Protein AF-A0A7J5VPF5-F1 (afdb_monomer_lite)

Sequence (87 aa):
MARITVEDCLEQIGDDNRFNLIHLAVARIKQHRQGEPFLVEANNKEIVLTLREIAAGKVTFANIKSLRDHSRKEGREADPAEQEVVA

Radius of gyration: 18.2 Å; chains: 1; bounding box: 53×37×46 Å

Secondary structure (DSSP, 8-state):
-PPP-HHHHHHHHSS--HHHHHHHHHHHHHHHHTTPPPSS--SS-HHHHHHHHHHTTSS-TTTTTGGGSGGGTTTS-----------

Structure (mmCIF, N/CA/C/O backbone):
data_AF-A0A7J5VPF5-F1
#
_entry.id   AF-A0A7J5VPF5-F1
#
loop_
_atom_site.group_PDB
_atom_site.id
_atom_site.type_symbol
_atom_site.label_atom_id
_atom_site.label_alt_id
_atom_site.label_comp_id
_atom_site.label_asym_id
_atom_site.label_entity_id
_atom_site.label_seq_id
_atom_site.pdbx_PDB_ins_code
_atom_site.Cartn_x
_atom_site.Cartn_y
_atom_site.Cartn_z
_atom_site.occupancy
_atom_site.B_iso_or_equiv
_atom_site.auth_seq_id
_atom_site.auth_comp_id
_atom_site.auth_asym_id
_atom_site.auth_atom_id
_atom_site.pdbx_PDB_model_num
ATOM 1 N N . MET A 1 1 ? 2.853 -18.285 11.716 1.00 54.53 1 MET A N 1
ATOM 2 C CA . MET A 1 1 ? 3.216 -16.949 11.190 1.00 54.53 1 MET A CA 1
ATOM 3 C C . MET A 1 1 ? 3.769 -17.132 9.790 1.00 54.53 1 MET A C 1
ATOM 5 O O . MET A 1 1 ? 4.810 -17.759 9.660 1.00 54.53 1 MET A O 1
ATOM 9 N N . ALA A 1 2 ? 3.086 -16.645 8.753 1.00 57.72 2 ALA A N 1
ATOM 10 C CA . ALA A 1 2 ? 3.665 -16.655 7.412 1.00 57.72 2 ALA A CA 1
ATOM 11 C C . ALA A 1 2 ? 4.874 -15.708 7.380 1.00 57.72 2 ALA A C 1
ATOM 13 O O . ALA A 1 2 ? 4.766 -14.558 7.821 1.00 57.72 2 ALA A O 1
ATOM 14 N N . ARG A 1 3 ? 6.019 -16.207 6.916 1.00 77.56 3 ARG A N 1
ATOM 15 C CA . ARG A 1 3 ? 7.215 -15.405 6.645 1.00 77.56 3 ARG A CA 1
ATOM 16 C C . ARG A 1 3 ? 6.892 -14.489 5.462 1.00 77.56 3 ARG A C 1
ATOM 18 O O . ARG A 1 3 ? 6.420 -14.990 4.454 1.00 77.56 3 ARG A O 1
ATOM 25 N N . ILE A 1 4 ? 7.088 -13.183 5.625 1.00 85.38 4 ILE A N 1
ATOM 26 C CA . ILE A 1 4 ? 7.002 -12.195 4.542 1.00 85.38 4 ILE A CA 1
ATOM 27 C C . ILE A 1 4 ? 8.421 -11.826 4.124 1.00 85.38 4 ILE A C 1
ATOM 29 O O . ILE A 1 4 ? 9.298 -11.709 4.988 1.00 85.38 4 ILE A O 1
ATOM 33 N N . THR A 1 5 ? 8.648 -11.687 2.826 1.00 90.25 5 THR A N 1
ATOM 34 C CA . THR A 1 5 ? 9.940 -11.324 2.249 1.00 90.25 5 THR A CA 1
ATOM 35 C C . THR A 1 5 ? 9.896 -9.921 1.639 1.00 90.25 5 THR A C 1
ATOM 37 O O . THR A 1 5 ? 8.833 -9.307 1.518 1.00 90.25 5 THR A O 1
ATOM 40 N N . VAL A 1 6 ? 11.066 -9.354 1.335 1.00 88.81 6 VAL A N 1
ATOM 41 C CA . VAL A 1 6 ? 11.136 -8.028 0.695 1.00 88.81 6 VAL A CA 1
ATOM 42 C C . VAL A 1 6 ? 10.725 -8.147 -0.770 1.00 88.81 6 VAL A C 1
ATOM 44 O O . VAL A 1 6 ? 10.108 -7.238 -1.314 1.00 88.81 6 VAL A O 1
ATOM 47 N N . GLU A 1 7 ? 11.028 -9.290 -1.369 1.00 89.50 7 GLU A N 1
ATOM 48 C CA . GLU A 1 7 ? 10.681 -9.691 -2.721 1.00 89.50 7 GLU A CA 1
ATOM 49 C C . GLU A 1 7 ? 9.159 -9.639 -2.924 1.00 89.50 7 GLU A C 1
ATOM 51 O O . GLU A 1 7 ? 8.708 -8.958 -3.841 1.00 89.50 7 GLU A O 1
ATOM 56 N N . ASP A 1 8 ? 8.372 -10.178 -1.980 1.00 90.56 8 ASP A N 1
ATOM 57 C CA . ASP A 1 8 ? 6.897 -10.117 -2.012 1.00 90.56 8 ASP A CA 1
ATOM 58 C C . ASP A 1 8 ? 6.367 -8.670 -2.097 1.00 90.56 8 ASP A C 1
ATOM 60 O O . ASP A 1 8 ? 5.323 -8.389 -2.684 1.00 90.56 8 ASP A O 1
ATOM 64 N N . CYS A 1 9 ? 7.079 -7.721 -1.479 1.00 91.31 9 CYS A N 1
ATOM 65 C CA . CYS A 1 9 ? 6.702 -6.309 -1.500 1.00 91.31 9 CYS A CA 1
ATOM 66 C C . CYS A 1 9 ? 7.135 -5.614 -2.799 1.00 91.31 9 CYS A C 1
ATOM 68 O O . CYS A 1 9 ? 6.470 -4.682 -3.248 1.00 91.31 9 CYS A O 1
ATOM 70 N N . LEU A 1 10 ? 8.268 -6.026 -3.376 1.00 90.81 10 LEU A N 1
ATOM 71 C CA . LEU A 1 10 ? 8.801 -5.461 -4.616 1.00 90.81 10 LEU A CA 1
ATOM 72 C C . LEU A 1 10 ? 7.984 -5.898 -5.833 1.00 90.81 10 LEU A C 1
ATOM 74 O O . LEU A 1 10 ? 7.733 -5.062 -6.700 1.00 90.81 10 LEU A O 1
ATOM 78 N N . GLU A 1 11 ? 7.487 -7.139 -5.848 1.00 89.06 11 GLU A N 1
ATOM 79 C CA . GLU A 1 11 ? 6.575 -7.641 -6.887 1.00 89.06 11 GLU A CA 1
ATOM 80 C C . GLU A 1 11 ? 5.328 -6.756 -7.037 1.00 89.06 11 GLU A C 1
ATOM 82 O O . GLU A 1 11 ? 4.871 -6.503 -8.148 1.00 89.06 11 GLU A O 1
ATOM 87 N N . GLN A 1 12 ? 4.813 -6.213 -5.929 1.00 88.31 12 GLN A N 1
ATOM 88 C CA . GLN A 1 12 ? 3.645 -5.323 -5.936 1.00 88.31 12 GLN A CA 1
ATOM 89 C C . GLN A 1 12 ? 3.958 -3.898 -6.407 1.00 88.31 12 GLN A C 1
ATOM 91 O O . GLN A 1 12 ? 3.058 -3.165 -6.817 1.00 88.31 12 GLN A O 1
ATOM 96 N N . ILE A 1 13 ? 5.221 -3.478 -6.334 1.00 84.81 13 ILE A N 1
ATOM 97 C CA . ILE A 1 13 ? 5.658 -2.146 -6.770 1.00 84.81 13 ILE A CA 1
ATOM 98 C C . ILE A 1 13 ? 6.043 -2.155 -8.254 1.00 84.81 13 ILE A C 1
ATOM 100 O O . ILE A 1 13 ? 5.877 -1.134 -8.913 1.00 84.81 13 ILE A O 1
ATOM 104 N N . GLY A 1 14 ? 6.511 -3.289 -8.785 1.00 78.50 14 GLY A N 1
ATOM 105 C CA . GLY A 1 14 ? 6.707 -3.517 -10.223 1.00 78.50 14 GLY A CA 1
ATOM 106 C C . GLY A 1 14 ? 8.030 -3.020 -10.820 1.00 78.50 14 GLY A C 1
ATOM 107 O O . GLY A 1 14 ? 8.330 -3.367 -11.957 1.00 78.50 14 GLY A O 1
ATOM 108 N N . ASP A 1 15 ? 8.842 -2.270 -10.065 1.00 74.06 15 ASP A N 1
ATOM 109 C CA . ASP A 1 15 ? 10.054 -1.606 -10.587 1.00 74.06 15 ASP A CA 1
ATOM 110 C C . ASP A 1 15 ? 11.378 -2.114 -9.972 1.00 74.06 15 ASP A C 1
ATOM 112 O O . ASP A 1 15 ? 12.417 -1.477 -10.153 1.00 74.06 15 ASP A O 1
ATOM 116 N N . ASP A 1 16 ? 11.352 -3.159 -9.129 1.00 76.31 16 ASP A N 1
ATOM 117 C CA . ASP A 1 16 ? 12.477 -3.604 -8.267 1.00 76.31 16 ASP A CA 1
ATOM 118 C C . ASP A 1 16 ? 13.118 -2.487 -7.408 1.00 76.31 16 ASP A C 1
ATOM 120 O O . ASP A 1 16 ? 14.151 -2.655 -6.745 1.00 76.31 16 ASP A O 1
ATOM 124 N N . ASN A 1 17 ? 12.481 -1.316 -7.371 1.00 87.38 17 ASN A N 1
ATOM 125 C CA . ASN A 1 17 ? 13.017 -0.126 -6.751 1.00 87.38 17 ASN A CA 1
ATOM 126 C C . ASN A 1 17 ? 12.742 -0.145 -5.246 1.00 87.38 17 ASN A C 1
ATOM 128 O O . ASN A 1 17 ? 11.676 0.232 -4.751 1.00 87.38 17 ASN A O 1
ATOM 132 N N . ARG A 1 18 ? 13.771 -0.531 -4.493 1.00 89.81 18 ARG A N 1
ATOM 133 C CA . ARG A 1 18 ? 13.743 -0.594 -3.026 1.00 89.81 18 ARG A CA 1
ATOM 134 C C . ARG A 1 18 ? 13.490 0.763 -2.369 1.00 89.81 18 ARG A C 1
ATOM 136 O O . ARG A 1 18 ? 12.916 0.807 -1.284 1.00 89.81 18 ARG A O 1
ATOM 143 N N . PHE A 1 19 ? 13.870 1.872 -3.006 1.00 92.12 19 PHE A N 1
ATOM 144 C CA . PHE A 1 19 ? 13.587 3.204 -2.468 1.00 92.12 19 PHE A CA 1
ATOM 145 C C . PHE A 1 19 ? 12.095 3.515 -2.515 1.00 92.12 19 PHE A C 1
ATOM 147 O O . PHE A 1 19 ? 11.553 4.041 -1.544 1.00 92.12 19 PHE A O 1
ATOM 154 N N . ASN A 1 20 ? 11.413 3.118 -3.591 1.00 91.69 20 ASN A N 1
ATOM 155 C CA . ASN A 1 20 ? 9.964 3.257 -3.693 1.00 91.69 20 ASN A CA 1
ATOM 156 C C . ASN A 1 20 ? 9.268 2.473 -2.569 1.00 91.69 20 ASN A C 1
ATOM 158 O O . ASN A 1 20 ? 8.408 3.021 -1.881 1.00 91.69 20 ASN A O 1
ATOM 162 N N . LEU A 1 21 ? 9.712 1.246 -2.281 1.00 92.50 21 LEU A N 1
ATOM 163 C CA . LEU A 1 21 ? 9.195 0.479 -1.141 1.00 92.50 21 LEU A CA 1
ATOM 164 C C . LEU A 1 21 ? 9.348 1.232 0.187 1.00 92.50 21 LEU A C 1
ATOM 166 O O . LEU A 1 21 ? 8.391 1.337 0.956 1.00 92.50 21 LEU A O 1
ATOM 170 N N . ILE A 1 22 ? 10.529 1.802 0.441 1.00 93.56 22 ILE A N 1
ATOM 171 C CA . ILE A 1 22 ? 10.794 2.575 1.661 1.00 93.56 22 ILE A CA 1
ATOM 172 C C . ILE A 1 22 ? 9.869 3.797 1.738 1.00 93.56 22 ILE A C 1
ATOM 174 O O . ILE A 1 22 ? 9.262 4.043 2.782 1.00 93.56 22 ILE A O 1
ATOM 178 N N . HIS A 1 23 ? 9.720 4.550 0.647 1.00 93.31 23 HIS A N 1
ATOM 179 C CA . HIS A 1 23 ? 8.859 5.732 0.615 1.00 93.31 23 HIS A CA 1
ATOM 180 C C . HIS A 1 23 ? 7.384 5.390 0.855 1.00 93.31 23 HIS A C 1
ATOM 182 O O . HIS A 1 23 ? 6.724 6.085 1.634 1.00 93.31 23 HIS A O 1
ATOM 188 N N . LEU A 1 24 ? 6.884 4.311 0.247 1.00 93.56 24 LEU A N 1
ATOM 189 C CA . LEU A 1 24 ? 5.511 3.844 0.434 1.00 93.56 24 LEU A CA 1
ATOM 190 C C . LEU A 1 24 ? 5.268 3.393 1.879 1.00 93.56 24 LEU A C 1
ATOM 192 O O . LEU A 1 24 ? 4.304 3.829 2.509 1.00 93.56 24 LEU A O 1
ATOM 196 N N . ALA A 1 25 ? 6.179 2.589 2.433 1.00 94.00 25 ALA A N 1
ATOM 197 C CA . ALA A 1 25 ? 6.083 2.100 3.804 1.00 94.00 25 ALA A CA 1
ATOM 198 C C . ALA A 1 25 ? 6.102 3.250 4.821 1.00 94.00 25 ALA A C 1
ATOM 200 O O . ALA A 1 25 ? 5.255 3.302 5.710 1.00 94.00 25 ALA A O 1
ATOM 201 N N . VAL A 1 26 ? 7.011 4.221 4.672 1.00 94.69 26 VAL A N 1
ATOM 202 C CA . VAL A 1 26 ? 7.067 5.398 5.556 1.00 94.69 26 VAL A CA 1
ATOM 203 C C . VAL A 1 26 ? 5.781 6.216 5.468 1.00 94.69 26 VAL A C 1
ATOM 205 O O . VAL A 1 26 ? 5.268 6.666 6.495 1.00 94.69 26 VAL A O 1
ATOM 208 N N . ALA A 1 27 ? 5.251 6.423 4.262 1.00 93.25 27 ALA A N 1
ATOM 209 C CA . ALA A 1 27 ? 4.004 7.152 4.078 1.00 93.25 27 ALA A CA 1
ATOM 210 C C . ALA A 1 27 ? 2.824 6.436 4.755 1.00 93.25 27 ALA A C 1
ATOM 212 O O . ALA A 1 27 ? 2.034 7.095 5.430 1.00 93.25 27 ALA A O 1
ATOM 213 N N . ARG A 1 28 ? 2.741 5.105 4.649 1.00 94.00 28 ARG A N 1
ATOM 214 C CA . ARG A 1 28 ? 1.663 4.312 5.253 1.00 94.00 28 ARG A CA 1
ATOM 215 C C . ARG A 1 28 ? 1.784 4.221 6.776 1.00 94.00 28 ARG A C 1
ATOM 217 O O . ARG A 1 28 ? 0.806 4.453 7.476 1.00 94.00 28 ARG A O 1
ATOM 224 N N . ILE A 1 29 ? 2.990 4.040 7.316 1.00 93.56 29 ILE A N 1
ATOM 225 C CA . ILE A 1 29 ? 3.233 4.081 8.771 1.00 93.56 29 ILE A CA 1
ATOM 226 C C . ILE A 1 29 ? 2.794 5.425 9.364 1.00 93.56 29 ILE A C 1
ATOM 228 O O . ILE A 1 29 ? 2.187 5.469 10.432 1.00 93.56 29 ILE A O 1
ATOM 232 N N . LYS A 1 30 ? 3.055 6.542 8.670 1.00 92.69 30 LYS A N 1
ATOM 233 C CA . LYS A 1 30 ? 2.585 7.860 9.121 1.00 92.69 30 LYS A CA 1
ATOM 234 C C . LYS A 1 30 ? 1.059 7.935 9.216 1.00 92.69 30 LYS A C 1
ATOM 236 O O . LYS A 1 30 ? 0.573 8.599 10.122 1.00 92.69 30 LYS A O 1
ATOM 241 N N . GLN A 1 31 ? 0.325 7.263 8.330 1.00 90.56 31 GLN A N 1
ATOM 242 C CA . GLN A 1 31 ? -1.140 7.201 8.381 1.00 90.56 31 GLN A CA 1
ATOM 243 C C . GLN A 1 31 ? -1.621 6.421 9.602 1.00 90.56 31 GLN A C 1
ATOM 245 O O . GLN A 1 31 ? -2.480 6.902 10.333 1.00 90.56 31 GLN A O 1
ATOM 250 N N . HIS A 1 32 ? -1.000 5.278 9.894 1.00 90.81 32 HIS A N 1
ATOM 251 C CA . HIS A 1 32 ? -1.320 4.510 11.100 1.00 90.81 32 HIS A CA 1
ATOM 252 C C . HIS A 1 32 ? -1.061 5.296 12.379 1.00 90.81 32 HIS A C 1
ATOM 254 O O . HIS A 1 32 ? -1.885 5.316 13.288 1.00 90.81 32 HIS A O 1
ATOM 260 N N . ARG A 1 33 ? 0.047 6.039 12.425 1.00 89.88 33 ARG A N 1
ATOM 261 C CA . ARG A 1 33 ? 0.346 6.941 13.546 1.00 89.88 33 ARG A CA 1
ATOM 262 C C . ARG A 1 33 ? -0.617 8.126 13.651 1.00 89.88 33 ARG A C 1
ATOM 264 O O . ARG A 1 33 ? -0.679 8.749 14.704 1.00 89.88 33 ARG A O 1
ATOM 271 N N . GLN A 1 34 ? -1.341 8.445 12.579 1.00 90.00 34 GLN A N 1
ATOM 272 C CA . GLN A 1 34 ? -2.410 9.449 12.559 1.00 90.00 34 GLN A CA 1
ATOM 273 C C . GLN A 1 34 ? -3.782 8.863 12.930 1.00 90.00 34 GLN A C 1
ATOM 275 O O . GLN A 1 34 ? -4.742 9.623 13.006 1.00 90.00 34 GLN A O 1
ATOM 280 N N . GLY A 1 35 ? -3.873 7.556 13.199 1.00 85.81 35 GLY A N 1
ATOM 281 C CA . GLY A 1 35 ? -5.102 6.885 13.626 1.00 85.81 35 GLY A CA 1
ATOM 282 C C . GLY A 1 35 ? -5.773 6.025 12.556 1.00 85.81 35 GLY A C 1
ATOM 283 O O . GLY A 1 35 ? -6.802 5.428 12.849 1.00 85.81 35 GLY A O 1
ATOM 284 N N . GLU A 1 36 ? -5.209 5.916 11.346 1.00 88.12 36 GLU A N 1
ATOM 285 C CA . GLU A 1 36 ? -5.773 5.032 10.317 1.00 88.12 36 GLU A CA 1
ATOM 286 C C . GLU A 1 36 ? -5.595 3.549 10.703 1.00 88.12 36 GLU A C 1
ATOM 288 O O . GLU A 1 36 ? -4.489 3.135 11.081 1.00 88.12 36 GLU A O 1
ATOM 293 N N . PRO A 1 37 ? -6.635 2.710 10.571 1.00 89.31 37 PRO A N 1
ATOM 294 C CA . PRO A 1 37 ? -6.549 1.298 10.915 1.00 89.31 37 PRO A CA 1
ATOM 295 C C . PRO A 1 37 ? -5.675 0.509 9.929 1.00 89.31 37 PRO A C 1
ATOM 297 O O . PRO A 1 37 ? -5.511 0.869 8.757 1.00 89.31 37 PRO A O 1
ATOM 300 N N . PHE A 1 38 ? -5.120 -0.606 10.411 1.00 90.44 38 PHE A N 1
ATOM 301 C CA . PHE A 1 38 ? -4.446 -1.598 9.571 1.00 90.44 38 PHE A CA 1
ATOM 302 C C . PHE A 1 38 ? -5.477 -2.442 8.815 1.00 90.44 38 PHE A C 1
ATOM 304 O O . PHE A 1 38 ? -6.447 -2.925 9.387 1.00 90.44 38 PHE A O 1
ATOM 311 N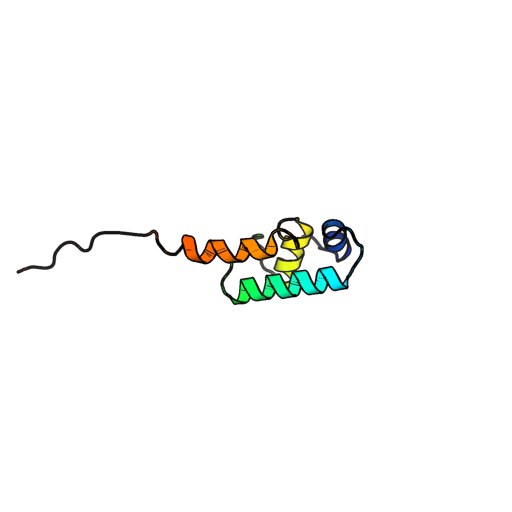 N . LEU A 1 39 ? -5.237 -2.665 7.526 1.00 89.00 39 LEU A N 1
ATOM 312 C CA . LEU A 1 39 ? -6.073 -3.463 6.622 1.00 89.00 39 LEU A CA 1
ATOM 313 C C . LEU A 1 39 ? -5.781 -4.966 6.723 1.00 89.00 39 LEU A C 1
ATOM 315 O O . LEU A 1 39 ? -6.417 -5.781 6.047 1.00 89.00 39 LEU A O 1
ATOM 319 N N . VAL A 1 40 ? -4.761 -5.340 7.493 1.00 87.88 40 VAL A N 1
ATOM 320 C CA . VAL A 1 40 ? -4.361 -6.722 7.754 1.00 87.88 40 VAL A CA 1
ATOM 321 C C . VAL A 1 40 ? -4.273 -6.907 9.260 1.00 87.88 40 VAL A C 1
ATOM 323 O O . VAL A 1 40 ? -3.519 -6.207 9.931 1.00 87.88 40 VAL A O 1
ATOM 326 N N . GLU A 1 41 ? -5.012 -7.879 9.785 1.00 81.12 41 GLU A N 1
ATOM 327 C CA . GLU A 1 41 ? -4.970 -8.231 11.200 1.00 81.12 41 GLU A CA 1
ATOM 328 C C . GLU A 1 41 ? -3.796 -9.177 11.478 1.00 81.12 41 GLU A C 1
ATOM 330 O O . GLU A 1 41 ? -3.743 -10.299 10.970 1.00 81.12 41 GLU A O 1
ATOM 335 N N . ALA A 1 42 ? -2.828 -8.735 12.284 1.00 81.50 42 ALA A N 1
ATOM 336 C CA . ALA A 1 42 ? -1.798 -9.609 12.839 1.00 81.50 42 ALA A CA 1
ATOM 337 C C . ALA A 1 42 ? -1.192 -9.028 14.124 1.00 81.50 42 ALA A C 1
ATOM 339 O O . ALA A 1 42 ? -1.083 -7.817 14.297 1.00 81.50 42 ALA A O 1
ATOM 340 N N . ASN A 1 43 ? -0.699 -9.903 15.001 1.00 84.56 43 ASN A N 1
ATOM 341 C CA . ASN A 1 43 ? 0.049 -9.508 16.196 1.00 84.56 43 ASN A CA 1
ATOM 342 C C . ASN A 1 43 ? 1.534 -9.251 15.855 1.00 84.56 43 ASN A C 1
ATOM 344 O O . ASN A 1 43 ? 2.428 -10.022 16.216 1.00 84.56 43 ASN A O 1
ATOM 348 N N . ASN A 1 44 ? 1.806 -8.218 15.057 1.00 87.69 44 ASN A N 1
ATOM 349 C CA . ASN A 1 44 ? 3.156 -7.812 14.665 1.00 87.69 44 ASN A CA 1
ATOM 350 C C . ASN A 1 44 ? 3.360 -6.299 14.855 1.00 87.69 44 ASN A C 1
ATOM 352 O O . ASN A 1 44 ? 2.408 -5.541 15.000 1.00 87.69 44 ASN A O 1
ATOM 356 N N . LYS A 1 45 ? 4.623 -5.848 14.840 1.00 89.06 45 LYS A N 1
ATOM 357 C CA . LYS A 1 45 ? 4.953 -4.412 14.871 1.00 89.06 45 LYS A CA 1
ATOM 358 C C . LYS A 1 45 ? 4.382 -3.696 13.639 1.00 89.06 45 LYS A C 1
ATOM 360 O O . LYS A 1 45 ? 4.324 -4.294 12.565 1.00 89.06 45 LYS A O 1
ATOM 365 N N . GLU A 1 46 ? 4.083 -2.401 13.775 1.00 90.50 46 GLU A N 1
ATOM 366 C CA . GLU A 1 46 ? 3.492 -1.549 12.721 1.00 90.50 46 GLU A CA 1
ATOM 367 C C . GLU A 1 46 ? 4.198 -1.662 11.357 1.00 90.50 46 GLU A C 1
ATOM 369 O O . GLU A 1 46 ? 3.549 -1.729 10.317 1.00 90.50 46 GLU A O 1
ATOM 374 N N . ILE A 1 47 ? 5.530 -1.765 11.356 1.00 91.75 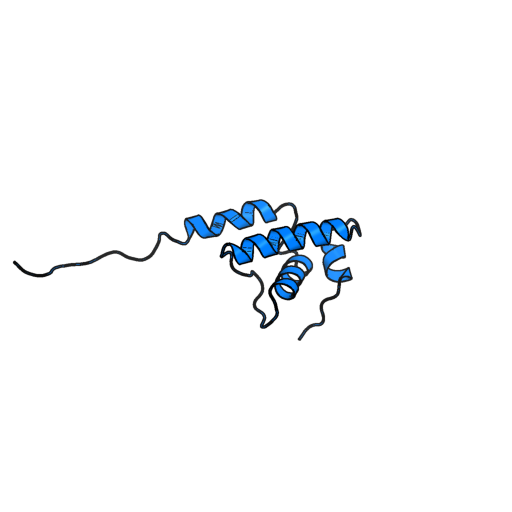47 ILE A N 1
ATOM 375 C CA . ILE A 1 47 ? 6.345 -1.901 10.141 1.00 91.75 47 ILE A CA 1
ATOM 376 C C . ILE A 1 47 ? 6.044 -3.210 9.413 1.00 91.75 47 ILE A C 1
ATOM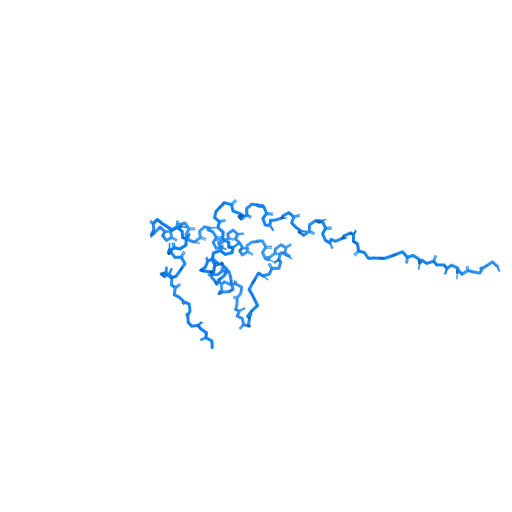 378 O O . ILE A 1 47 ? 5.888 -3.225 8.197 1.00 91.75 47 ILE A O 1
ATOM 382 N N . VAL A 1 48 ? 5.935 -4.313 10.152 1.00 91.75 48 VAL A N 1
ATOM 383 C CA . VAL A 1 48 ? 5.663 -5.631 9.568 1.00 91.75 48 VAL A CA 1
ATOM 384 C C . VAL A 1 48 ? 4.230 -5.690 9.052 1.00 91.75 48 VAL A C 1
ATOM 386 O O . VAL A 1 48 ? 3.999 -6.238 7.981 1.00 91.75 48 VAL A O 1
ATOM 389 N N . LEU A 1 49 ? 3.279 -5.097 9.777 1.00 91.94 49 LEU A N 1
ATOM 390 C CA . LEU A 1 49 ? 1.896 -4.969 9.316 1.00 91.94 49 LEU A CA 1
ATOM 391 C C . LEU A 1 49 ? 1.811 -4.168 8.015 1.00 91.94 49 LEU A C 1
ATOM 393 O O . LEU A 1 49 ? 1.218 -4.641 7.054 1.00 91.94 49 LEU A O 1
ATOM 397 N N . THR A 1 50 ? 2.487 -3.022 7.952 1.00 93.00 50 THR A N 1
ATOM 398 C CA . THR A 1 50 ? 2.533 -2.176 6.752 1.00 93.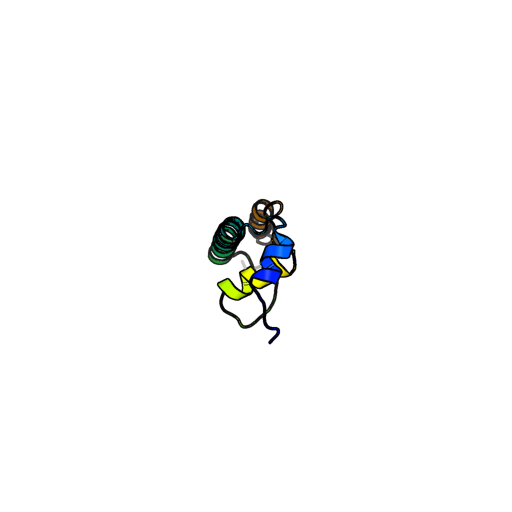00 50 THR A CA 1
ATOM 399 C C . THR A 1 50 ? 3.113 -2.928 5.551 1.00 93.00 50 THR A C 1
ATOM 401 O O . THR A 1 50 ? 2.542 -2.907 4.466 1.00 93.00 50 THR A O 1
ATOM 404 N N . LEU A 1 51 ? 4.232 -3.640 5.730 1.00 93.12 51 LEU A N 1
ATOM 405 C CA . LEU A 1 51 ? 4.820 -4.443 4.652 1.00 93.12 51 LEU A CA 1
ATOM 406 C C . LEU A 1 51 ? 3.881 -5.568 4.202 1.00 93.12 51 LEU A C 1
ATOM 408 O O . LEU A 1 51 ? 3.790 -5.841 3.012 1.00 93.12 51 LEU A O 1
ATOM 412 N N . ARG A 1 52 ? 3.127 -6.177 5.126 1.00 93.00 52 ARG A N 1
ATOM 413 C CA . ARG A 1 52 ? 2.088 -7.159 4.779 1.00 93.00 52 ARG A CA 1
ATOM 414 C C . ARG A 1 52 ? 0.944 -6.547 3.981 1.00 93.00 52 ARG A C 1
ATOM 416 O O . ARG A 1 52 ? 0.451 -7.204 3.074 1.00 93.00 52 ARG A O 1
ATOM 423 N N . GLU A 1 53 ? 0.520 -5.324 4.290 1.00 92.31 53 GLU A N 1
ATOM 424 C CA . GLU A 1 53 ? -0.486 -4.623 3.482 1.00 92.31 53 GLU A CA 1
ATOM 425 C C . GLU A 1 53 ? 0.016 -4.359 2.056 1.00 92.31 53 GLU A C 1
ATOM 427 O O . GLU A 1 53 ? -0.746 -4.527 1.103 1.00 92.31 53 GLU A O 1
ATOM 432 N N . ILE A 1 54 ? 1.289 -3.971 1.918 1.00 93.31 54 ILE A N 1
ATOM 433 C CA . ILE A 1 54 ? 1.930 -3.719 0.621 1.00 93.31 54 ILE A CA 1
ATOM 434 C C . ILE A 1 54 ? 2.054 -5.024 -0.169 1.00 93.31 54 ILE A C 1
ATOM 436 O O . ILE A 1 54 ? 1.580 -5.078 -1.296 1.00 93.31 54 ILE A O 1
ATOM 440 N N . ALA A 1 55 ? 2.599 -6.090 0.425 1.00 92.19 55 ALA A N 1
ATOM 441 C CA . ALA A 1 55 ? 2.720 -7.402 -0.221 1.00 92.19 55 ALA A CA 1
ATOM 442 C C . ALA A 1 55 ? 1.360 -8.022 -0.590 1.00 92.19 55 ALA A C 1
ATOM 444 O O . ALA A 1 55 ? 1.253 -8.749 -1.571 1.00 92.19 55 ALA A O 1
ATOM 445 N N . ALA A 1 56 ? 0.301 -7.715 0.165 1.00 91.38 56 ALA A N 1
ATOM 446 C CA . ALA A 1 56 ? -1.065 -8.123 -0.164 1.00 91.38 56 ALA A CA 1
ATOM 447 C C . ALA A 1 56 ? -1.722 -7.262 -1.263 1.00 91.38 56 ALA A C 1
ATOM 449 O O . ALA A 1 56 ? -2.897 -7.469 -1.562 1.00 91.38 56 ALA A O 1
ATOM 450 N N . GLY A 1 57 ? -1.025 -6.256 -1.806 1.00 90.88 57 GLY A N 1
ATOM 451 C CA . GLY A 1 57 ? -1.553 -5.334 -2.816 1.00 90.88 57 GLY A CA 1
ATOM 452 C C . GLY A 1 57 ? -2.633 -4.377 -2.294 1.00 90.88 57 GLY A C 1
ATOM 453 O O . GLY A 1 57 ? -3.268 -3.668 -3.073 1.00 90.88 57 GLY A O 1
ATOM 454 N N . LYS A 1 58 ? -2.862 -4.327 -0.973 1.00 91.19 58 LYS A N 1
ATOM 455 C CA . LYS A 1 58 ? -3.878 -3.457 -0.354 1.00 91.19 58 LYS A CA 1
ATOM 456 C C . LYS A 1 58 ? -3.425 -2.001 -0.285 1.00 91.19 58 LYS A C 1
ATOM 458 O O . LYS A 1 58 ? -4.261 -1.100 -0.256 1.00 91.19 58 LYS A O 1
ATOM 463 N N . VAL A 1 59 ? -2.116 -1.762 -0.274 1.00 92.31 59 VAL A N 1
ATOM 464 C CA . VAL A 1 59 ? -1.511 -0.425 -0.247 1.00 92.31 59 VAL A CA 1
ATOM 465 C C . VAL A 1 59 ? -0.579 -0.274 -1.442 1.00 92.31 59 VAL A C 1
ATOM 467 O O . VAL A 1 59 ? 0.375 -1.028 -1.595 1.00 92.31 59 VAL A O 1
ATOM 470 N N . THR A 1 60 ? -0.842 0.732 -2.269 1.00 91.94 60 THR A N 1
ATOM 471 C CA . THR A 1 60 ? -0.085 1.058 -3.481 1.00 91.94 60 THR A CA 1
ATOM 472 C C . THR A 1 60 ? 0.119 2.568 -3.589 1.00 91.94 60 THR A C 1
ATOM 474 O O . THR A 1 60 ? -0.568 3.363 -2.944 1.00 91.94 60 THR A O 1
ATOM 477 N N . PHE A 1 61 ? 1.041 3.007 -4.446 1.00 89.88 61 PHE A N 1
ATOM 478 C CA . PHE A 1 61 ? 1.250 4.440 -4.693 1.00 89.88 61 PHE A CA 1
ATOM 479 C C . PHE A 1 61 ? 0.016 5.160 -5.246 1.00 89.88 61 PHE A C 1
ATOM 481 O O . PHE A 1 61 ? -0.147 6.360 -5.015 1.00 89.88 61 PHE A O 1
ATOM 488 N N . ALA A 1 62 ? -0.858 4.435 -5.945 1.00 88.44 62 ALA A N 1
ATOM 489 C CA . ALA A 1 62 ? -2.091 4.984 -6.487 1.00 88.44 62 ALA A CA 1
ATOM 490 C C . ALA A 1 62 ? -3.141 5.237 -5.393 1.00 88.44 62 ALA A C 1
ATOM 492 O O . ALA A 1 62 ? -3.811 6.269 -5.419 1.00 88.44 62 ALA A O 1
ATOM 493 N N . ASN A 1 63 ? -3.270 4.333 -4.415 1.00 90.31 63 ASN A N 1
ATOM 494 C CA . ASN A 1 63 ? -4.338 4.401 -3.413 1.00 90.31 63 ASN A CA 1
ATOM 495 C C . ASN A 1 63 ? -3.923 5.055 -2.087 1.00 90.31 63 ASN A C 1
ATOM 497 O O . ASN A 1 63 ? -4.777 5.520 -1.338 1.00 90.31 63 ASN A O 1
ATOM 501 N N . ILE A 1 64 ? -2.626 5.166 -1.792 1.00 88.50 64 ILE A N 1
ATOM 502 C CA . ILE A 1 64 ? -2.168 5.638 -0.481 1.00 88.50 64 ILE A CA 1
ATOM 503 C C . ILE A 1 64 ? -2.700 7.031 -0.119 1.00 88.50 64 ILE A C 1
ATOM 505 O O . ILE A 1 64 ? -2.899 7.335 1.054 1.00 88.50 64 ILE A O 1
ATOM 509 N N . LYS A 1 65 ? -2.972 7.891 -1.105 1.00 85.81 65 LYS A N 1
ATOM 510 C CA . LYS A 1 65 ? -3.555 9.217 -0.860 1.00 85.81 65 LYS A CA 1
ATOM 511 C C . LYS A 1 65 ? -5.036 9.152 -0.479 1.00 85.81 65 LYS A C 1
ATOM 513 O O . LYS A 1 65 ? -5.437 9.919 0.390 1.00 85.81 65 LYS A O 1
ATOM 518 N N . SER A 1 66 ? -5.817 8.259 -1.090 1.00 83.44 66 SER A N 1
ATOM 519 C CA . SER A 1 66 ? -7.249 8.106 -0.799 1.00 83.44 66 SER A CA 1
ATOM 520 C C . SER A 1 66 ? -7.508 7.342 0.500 1.00 83.44 66 SER A C 1
ATOM 522 O O . SER A 1 66 ? -8.514 7.589 1.155 1.00 83.44 66 SER A O 1
ATOM 524 N N . LEU A 1 67 ? -6.569 6.496 0.940 1.00 80.31 67 LEU A N 1
ATOM 525 C CA . LEU A 1 67 ? -6.654 5.792 2.227 1.00 80.31 67 LEU A CA 1
ATOM 526 C C . LEU A 1 67 ? -6.679 6.721 3.456 1.00 80.31 67 LEU A C 1
ATOM 528 O O . LEU A 1 67 ? -7.022 6.260 4.533 1.00 80.31 67 LEU A O 1
ATOM 532 N N . ARG A 1 68 ? -6.332 8.009 3.312 1.00 69.38 68 ARG A N 1
ATOM 533 C CA . ARG A 1 68 ? -6.371 9.012 4.399 1.00 69.38 68 ARG A CA 1
ATOM 534 C C . ARG A 1 68 ? -7.757 9.606 4.660 1.00 69.38 68 ARG A C 1
ATOM 536 O O . ARG A 1 68 ? -7.906 10.387 5.594 1.00 69.38 68 ARG A O 1
ATOM 543 N N . ASP A 1 69 ? -8.727 9.357 3.780 1.00 57.44 69 ASP A N 1
ATOM 544 C CA . ASP A 1 69 ? -9.999 10.096 3.776 1.00 57.44 69 ASP A CA 1
ATOM 545 C C . ASP A 1 69 ? -11.147 9.343 4.470 1.00 57.44 69 ASP A C 1
ATOM 547 O O . ASP A 1 69 ? -12.198 9.926 4.752 1.00 57.44 69 ASP A O 1
ATOM 551 N N . HIS A 1 70 ? -10.961 8.058 4.788 1.00 53.59 70 HIS A N 1
ATOM 552 C CA . HIS A 1 70 ? -12.016 7.228 5.374 1.00 53.59 70 HIS A CA 1
ATOM 553 C C . HIS A 1 70 ? -12.232 7.500 6.873 1.00 53.59 70 HIS A C 1
ATOM 555 O O . HIS A 1 70 ? -13.376 7.507 7.328 1.00 53.59 70 HIS A O 1
ATOM 561 N N . SER A 1 71 ? -11.194 7.899 7.616 1.00 46.75 71 SER A N 1
ATOM 562 C CA . SER A 1 71 ? -11.315 8.197 9.052 1.00 46.75 71 SER A CA 1
ATOM 563 C C . SER A 1 71 ? -12.033 9.520 9.382 1.00 46.75 71 SER A C 1
ATOM 565 O O . SER A 1 71 ? -12.401 9.750 10.533 1.00 46.75 71 SER A O 1
ATOM 567 N N . ARG A 1 72 ? -12.302 10.404 8.402 1.00 50.88 72 ARG A N 1
ATOM 568 C CA . ARG A 1 72 ? -13.140 11.602 8.638 1.00 50.88 72 ARG A CA 1
ATOM 569 C C . ARG A 1 72 ? -14.640 11.320 8.498 1.00 50.88 72 ARG A C 1
ATOM 571 O O . ARG A 1 72 ? -15.437 12.075 9.055 1.00 50.88 72 ARG A O 1
ATOM 578 N N . LYS A 1 73 ? -15.036 10.283 7.750 1.00 42.94 73 LYS A N 1
ATOM 579 C CA . LYS A 1 73 ? -16.455 9.992 7.477 1.00 42.94 73 LYS A CA 1
ATOM 580 C C . LYS A 1 73 ? -17.073 8.967 8.428 1.00 42.94 73 LYS A C 1
ATOM 582 O O . LYS A 1 73 ? -18.252 9.103 8.715 1.00 42.94 73 LYS A O 1
ATOM 587 N N . GLU A 1 74 ? -16.302 8.046 9.000 1.00 41.59 74 GLU A N 1
ATOM 588 C CA . GLU A 1 74 ? -16.841 7.028 9.927 1.00 41.59 74 GLU A CA 1
ATOM 589 C C . GLU A 1 74 ? -16.907 7.487 11.402 1.00 41.59 74 GLU A C 1
ATOM 591 O O . GLU A 1 74 ? -17.345 6.744 12.271 1.00 41.59 74 GLU A O 1
ATOM 596 N N . GLY A 1 75 ? -16.540 8.741 11.700 1.00 40.66 75 GLY A N 1
ATOM 597 C CA . GLY A 1 75 ? -16.655 9.352 13.035 1.00 40.66 75 GLY A CA 1
ATOM 598 C C . GLY A 1 75 ? -17.919 10.194 13.271 1.00 40.66 75 GLY A C 1
ATOM 599 O O . GLY A 1 75 ? -17.947 10.993 14.206 1.00 40.66 75 GLY A O 1
ATOM 600 N N . ARG A 1 76 ? -18.940 10.099 12.408 1.00 46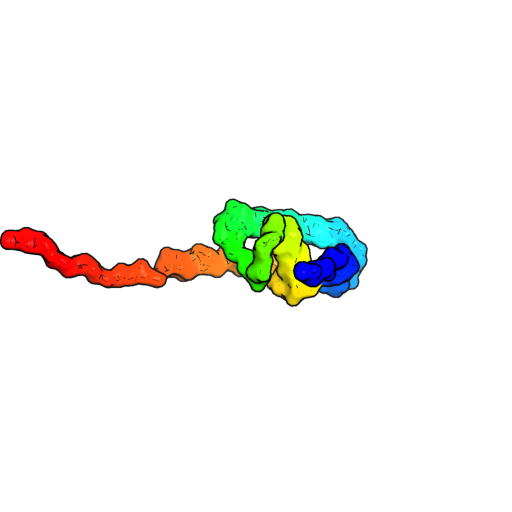.31 76 ARG A N 1
ATOM 601 C CA . ARG A 1 76 ? -20.223 10.814 12.564 1.00 46.31 76 ARG A CA 1
ATOM 602 C C . ARG A 1 76 ? -21.425 9.908 12.292 1.00 46.31 76 ARG A C 1
ATOM 604 O O . ARG A 1 76 ? -22.295 10.287 11.524 1.00 46.31 76 ARG A O 1
ATOM 611 N N . GLU A 1 77 ? -21.492 8.735 12.907 1.00 48.12 77 GLU A N 1
ATOM 612 C CA . GLU A 1 77 ? -22.746 7.969 12.970 1.00 48.12 77 GLU A CA 1
ATOM 613 C C . GLU A 1 77 ? -22.738 7.019 14.181 1.00 48.12 77 GLU A C 1
ATOM 615 O O . GLU A 1 77 ? -22.152 5.943 14.126 1.00 48.12 77 GLU A O 1
ATOM 620 N N . ALA A 1 78 ? -23.308 7.507 15.296 1.00 43.59 78 ALA A N 1
ATOM 621 C CA . ALA A 1 78 ? -23.920 6.810 16.448 1.00 43.59 78 ALA A CA 1
ATOM 622 C C . ALA A 1 78 ? -24.073 7.848 17.589 1.00 43.59 78 ALA A C 1
ATOM 624 O O . ALA A 1 78 ? -23.078 8.445 17.987 1.00 43.59 78 ALA A O 1
ATOM 625 N N . ASP A 1 79 ? -25.222 8.169 18.184 1.00 51.25 79 ASP A N 1
ATOM 626 C CA . ASP A 1 79 ? -26.632 7.813 17.987 1.00 51.25 79 ASP A CA 1
ATOM 627 C C . ASP A 1 79 ? -27.485 8.915 18.695 1.00 51.25 79 ASP A C 1
ATOM 629 O O . ASP A 1 79 ? -26.937 9.691 19.489 1.00 51.25 79 ASP A O 1
ATOM 633 N N . PRO A 1 80 ? -28.794 9.042 18.406 1.00 53.53 80 PRO A N 1
ATOM 634 C CA . PRO A 1 80 ? -29.706 10.055 18.934 1.00 53.53 80 PRO A CA 1
ATOM 635 C C . PRO A 1 80 ? -30.312 9.653 20.295 1.00 53.53 80 PRO A C 1
ATOM 637 O O . PRO A 1 80 ? -30.265 8.494 20.688 1.00 53.53 80 PRO A O 1
ATOM 640 N N . ALA A 1 81 ? -30.986 10.615 20.938 1.00 51.28 81 ALA A N 1
ATOM 641 C CA . ALA A 1 81 ? -31.852 10.488 22.121 1.00 51.28 81 ALA A CA 1
ATOM 642 C C . ALA A 1 81 ? -31.184 10.582 23.510 1.00 51.28 81 ALA A C 1
ATOM 644 O O . ALA A 1 81 ? -30.947 9.587 24.184 1.00 51.28 81 ALA A O 1
ATOM 645 N N . GLU A 1 82 ? -31.075 11.813 24.016 1.00 47.94 82 GLU A N 1
ATOM 646 C CA . GLU A 1 82 ? -31.383 12.071 25.427 1.00 47.94 82 GLU A CA 1
ATOM 647 C C . GLU A 1 82 ? -32.811 12.631 25.500 1.00 47.94 82 GLU A C 1
ATOM 649 O O . GLU A 1 82 ? -33.066 13.809 25.244 1.00 47.94 82 GLU A O 1
ATOM 654 N N . GLN A 1 83 ? -33.763 11.738 25.778 1.00 51.47 83 GLN A N 1
ATOM 655 C CA . GLN A 1 83 ? -35.059 12.100 26.338 1.00 51.47 83 GLN A CA 1
ATOM 656 C C . GLN A 1 83 ? -34.885 12.385 27.837 1.00 51.47 83 GLN A C 1
ATOM 658 O O . GLN A 1 83 ? -34.353 11.560 28.570 1.00 51.47 83 GLN A O 1
ATOM 663 N N . GLU A 1 84 ? -35.413 13.539 28.246 1.00 44.88 84 GLU A N 1
ATOM 664 C CA . GLU A 1 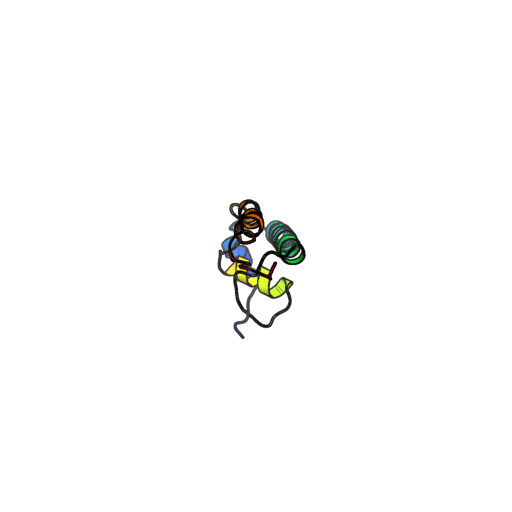84 ? -36.172 13.750 29.483 1.00 44.88 84 GLU A CA 1
ATOM 665 C C . GLU A 1 84 ? -35.453 13.577 30.836 1.00 44.88 84 GLU A C 1
ATOM 667 O O . GLU A 1 84 ? -35.381 12.495 31.411 1.00 44.88 84 GLU A O 1
ATOM 672 N N . VAL A 1 85 ? -35.082 14.715 31.439 1.00 41.12 85 VAL A N 1
ATOM 673 C CA . VAL A 1 85 ? -35.113 14.877 32.900 1.00 41.12 85 VAL A CA 1
ATOM 674 C C . VAL A 1 85 ? -35.912 16.128 33.290 1.00 41.12 85 VAL A C 1
ATOM 676 O O . VAL A 1 85 ? -35.405 17.242 33.285 1.00 41.12 85 VAL A O 1
ATOM 679 N N . VAL A 1 86 ? -37.195 15.876 33.570 1.00 46.44 86 VAL A N 1
ATOM 680 C CA . VAL A 1 86 ? -38.017 16.375 34.693 1.00 46.44 86 VAL A CA 1
ATOM 681 C C . VAL A 1 86 ? -38.058 17.894 34.954 1.00 46.44 86 VAL A C 1
ATOM 683 O O . VAL A 1 86 ? -37.090 18.492 35.421 1.00 46.44 86 VAL A O 1
ATOM 686 N N . ALA A 1 87 ? -39.246 18.473 34.737 1.00 48.38 87 ALA A N 1
ATOM 687 C CA . ALA A 1 87 ? -39.692 19.752 35.303 1.00 48.38 87 ALA A CA 1
ATOM 688 C C . ALA A 1 87 ? -40.304 19.565 36.701 1.00 48.38 87 ALA A C 1
ATOM 690 O O . ALA A 1 87 ? -40.902 18.489 36.937 1.00 48.38 87 ALA A O 1
#

Foldseek 3Di:
DDDDDVVLLCVLQPPVDVVQSVVQLVLQLVLVVVPQDQPDDDPDPSSVSSSVCSSVNVGYPVCSVVSNPPVVPVPPDDDDDDDDDDD

pLDDT: mean 79.13, std 17.96, range [40.66, 94.69]